Protein AF-A0A3P9Q344-F1 (afdb_monomer_lite)

pLDDT: mean 80.75, std 19.97, range [27.17, 96.75]

Organism: Poecilia reticulata (NCBI:txid8081)

Sequence (178 aa):
MIYHVVVAPCFDKKLEAVREEFYNSLLETRDVDCVLTSKEIYRLMQKRKISVEELGSVPLDHLLGEGGDVALMRHDGRGSEGFLEHVFKHTAKEVFAIDVQEITYKTLRNRDFQEVTLEKDGETLLQFAAIYGFRNIQTLVHRMKKGRLPYQLVEVLSCPGGKPQSCRSGPCPHAAGS

InterPro domains:
  IPR004108 Iron hydrogenase, large subunit, C-terminal [PF02906] (2-162)
  IPR009016 Iron hydrogenase [SSF53920] (2-171)
  IPR050340 Cytosolic Fe-S Cluster Assembly Factor [PTHR11615] (2-162)

Radius of gyration: 21.19 Å; chains: 1; bounding box: 44×65×56 Å

Foldseek 3Di:
DDAAEAEDQDPVVVVVQPDPVQQDPVVRDGPHNYYHYPVNVVVVCVVVVHDPVPDDDDQDDPPPDDDDRVPVDPQPDQAPGNPQVVCVQVCCCPPVVDHDPDWDWDDDPDPQWTKTFDDDPRDTPAIEIGHEAPVRVVVVVVCVVVVHDPHPYYHYYNHGDNHDPPPPPDDDDDPDDD

Structure (mmCIF, N/CA/C/O backbone):
data_AF-A0A3P9Q344-F1
#
_entry.id   AF-A0A3P9Q344-F1
#
loop_
_atom_site.group_PDB
_atom_site.id
_atom_site.type_symbol
_atom_site.label_atom_id
_atom_site.label_alt_id
_atom_site.label_comp_id
_atom_site.label_asym_id
_atom_site.label_entity_id
_atom_site.label_seq_id
_atom_site.pdbx_PDB_ins_code
_atom_site.Cartn_x
_atom_site.Cartn_y
_atom_site.Cartn_z
_atom_site.occupancy
_atom_site.B_iso_or_equiv
_atom_site.auth_seq_id
_atom_site.auth_comp_id
_atom_site.auth_asym_id
_atom_site.auth_atom_id
_atom_site.pdbx_PDB_model_num
ATOM 1 N N . MET A 1 1 ? 13.201 -23.925 -19.927 1.00 74.62 1 MET A N 1
ATOM 2 C CA . MET A 1 1 ? 13.629 -22.996 -18.862 1.00 74.62 1 MET A CA 1
ATOM 3 C C . MET A 1 1 ? 12.765 -21.755 -18.975 1.00 74.62 1 MET A C 1
ATOM 5 O O . MET A 1 1 ? 12.725 -21.177 -20.054 1.00 74.62 1 MET A O 1
ATOM 9 N N . ILE A 1 2 ? 12.014 -21.427 -17.927 1.00 88.06 2 ILE A N 1
ATOM 10 C CA . ILE A 1 2 ? 11.196 -20.209 -17.855 1.00 88.06 2 ILE A CA 1
ATOM 11 C C . ILE A 1 2 ? 12.037 -19.162 -17.125 1.00 88.06 2 ILE A C 1
ATOM 13 O O . ILE A 1 2 ? 12.704 -19.513 -16.159 1.00 88.06 2 ILE A O 1
ATOM 17 N N . TYR A 1 3 ? 12.036 -17.921 -17.613 1.00 91.88 3 TYR A N 1
ATOM 18 C CA . TYR A 1 3 ? 12.684 -16.792 -16.948 1.00 91.88 3 TYR A CA 1
ATOM 19 C C . TYR A 1 3 ? 11.609 -15.777 -16.561 1.00 91.88 3 TYR A C 1
ATOM 21 O O . TYR A 1 3 ? 11.005 -15.144 -17.431 1.00 91.88 3 TYR A O 1
ATOM 29 N N . HIS A 1 4 ? 11.327 -15.667 -15.268 1.00 92.31 4 HIS A N 1
ATOM 30 C CA . HIS A 1 4 ? 10.241 -14.866 -14.729 1.00 92.31 4 HIS A CA 1
ATOM 31 C C . HIS A 1 4 ? 10.712 -13.445 -14.400 1.00 92.31 4 HIS A C 1
ATOM 33 O O . HIS A 1 4 ? 11.531 -13.218 -13.505 1.00 92.31 4 HIS A O 1
ATOM 39 N N . VAL A 1 5 ? 10.161 -12.470 -15.128 1.00 94.56 5 VAL A N 1
ATOM 40 C CA . VA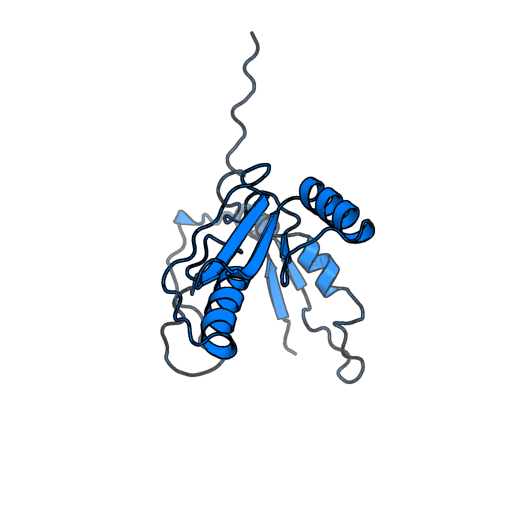L A 1 5 ? 10.453 -11.045 -14.946 1.00 94.56 5 VAL A CA 1
ATOM 41 C C . VAL A 1 5 ? 9.236 -10.328 -14.380 1.00 94.56 5 VAL A C 1
ATOM 43 O O . VAL A 1 5 ? 8.160 -10.367 -14.969 1.00 94.56 5 VAL A O 1
ATOM 46 N N . VAL A 1 6 ? 9.431 -9.598 -13.285 1.00 94.19 6 VAL A N 1
ATOM 47 C CA . VAL A 1 6 ? 8.405 -8.751 -12.670 1.00 94.19 6 VAL A CA 1
ATOM 48 C C . VAL A 1 6 ? 8.725 -7.282 -12.919 1.00 94.19 6 VAL A C 1
ATOM 50 O O . VAL A 1 6 ? 9.839 -6.824 -12.670 1.00 94.19 6 VAL A O 1
ATOM 53 N N . VAL A 1 7 ? 7.733 -6.507 -13.359 1.00 93.75 7 VAL A N 1
ATOM 54 C CA . VAL A 1 7 ? 7.838 -5.043 -13.428 1.00 93.75 7 VAL A CA 1
ATOM 55 C C . VAL A 1 7 ? 7.180 -4.436 -12.192 1.00 93.75 7 VAL A C 1
ATOM 57 O O . VAL A 1 7 ? 5.991 -4.638 -11.962 1.00 93.75 7 VAL A O 1
ATOM 60 N N . ALA A 1 8 ? 7.939 -3.682 -11.398 1.00 90.69 8 ALA A N 1
ATOM 61 C CA . ALA A 1 8 ? 7.471 -3.112 -10.135 1.00 90.69 8 ALA A CA 1
ATOM 62 C C . ALA A 1 8 ? 7.694 -1.589 -10.062 1.00 90.69 8 ALA A C 1
ATOM 64 O O . ALA A 1 8 ? 8.671 -1.069 -10.607 1.00 90.69 8 ALA A O 1
ATOM 65 N N . PRO A 1 9 ? 6.838 -0.835 -9.352 1.00 86.44 9 PRO A N 1
ATOM 66 C CA . PRO A 1 9 ? 7.001 0.613 -9.211 1.00 86.44 9 PRO A CA 1
ATOM 67 C C . PRO A 1 9 ? 8.057 1.012 -8.164 1.00 86.44 9 PRO A C 1
ATOM 69 O O . PRO A 1 9 ? 8.414 2.185 -8.084 1.00 86.44 9 PRO A O 1
ATOM 72 N N . CYS A 1 10 ? 8.566 0.068 -7.365 1.00 83.75 10 CYS A N 1
ATOM 73 C CA . CYS A 1 10 ? 9.493 0.334 -6.265 1.00 83.75 10 CYS A CA 1
ATOM 74 C C . CYS A 1 10 ? 10.770 -0.512 -6.366 1.00 83.75 10 CYS A C 1
ATOM 76 O O . CYS A 1 10 ? 10.747 -1.648 -6.840 1.00 83.75 10 CYS A O 1
ATOM 78 N N . PHE A 1 11 ? 11.880 0.038 -5.867 1.00 88.62 11 PHE A N 1
ATOM 79 C CA . PHE A 1 11 ? 13.137 -0.691 -5.705 1.00 88.62 11 PHE A CA 1
ATOM 80 C C . PHE A 1 11 ? 13.030 -1.812 -4.662 1.00 88.62 11 PHE A C 1
ATOM 82 O O . PHE A 1 11 ? 13.690 -2.834 -4.812 1.00 88.62 11 PHE A O 1
ATOM 89 N N . ASP A 1 12 ? 12.161 -1.671 -3.659 1.00 89.88 12 ASP A N 1
ATOM 90 C CA . ASP A 1 12 ? 12.003 -2.651 -2.578 1.00 89.88 12 ASP A CA 1
ATOM 91 C C . ASP A 1 12 ? 11.698 -4.061 -3.102 1.00 89.88 12 ASP A C 1
ATOM 93 O O . ASP A 1 12 ? 12.225 -5.035 -2.573 1.00 89.88 12 ASP A O 1
ATOM 97 N N . LYS A 1 13 ? 10.949 -4.187 -4.209 1.00 90.12 13 LYS A N 1
ATOM 98 C CA . LYS A 1 13 ? 10.633 -5.496 -4.802 1.00 90.12 13 LYS A CA 1
ATOM 99 C C . LYS A 1 13 ? 11.870 -6.218 -5.348 1.00 90.12 13 LYS A C 1
ATOM 101 O O . LYS A 1 13 ? 11.898 -7.443 -5.369 1.00 90.12 13 LYS A O 1
ATOM 106 N N . LYS A 1 14 ? 12.922 -5.485 -5.738 1.00 93.38 14 LYS A N 1
ATOM 107 C CA . LYS A 1 14 ? 14.222 -6.082 -6.092 1.00 93.38 14 LYS A CA 1
ATOM 108 C C . LYS A 1 14 ? 14.904 -6.691 -4.879 1.00 93.38 14 LYS A C 1
ATOM 110 O O . LYS A 1 14 ? 15.448 -7.783 -4.979 1.00 93.38 14 LYS A O 1
ATOM 115 N N . LEU A 1 15 ? 14.884 -5.974 -3.755 1.00 93.06 15 LEU A N 1
ATOM 116 C CA . LEU A 1 15 ? 15.450 -6.464 -2.501 1.00 93.06 15 LEU A CA 1
ATOM 117 C C . LEU A 1 15 ? 14.655 -7.659 -1.977 1.00 93.06 15 LEU A C 1
ATOM 119 O O . LEU A 1 15 ? 15.244 -8.593 -1.453 1.00 93.06 15 LEU A O 1
ATOM 123 N N . GLU A 1 16 ? 13.335 -7.651 -2.160 1.00 91.44 16 GLU A N 1
ATOM 124 C CA . GLU A 1 16 ? 12.471 -8.780 -1.831 1.00 91.44 16 GLU A CA 1
ATOM 125 C C . GLU A 1 16 ? 12.816 -10.020 -2.667 1.00 91.44 16 GLU A C 1
ATOM 127 O O . GLU A 1 16 ? 13.036 -11.075 -2.090 1.00 91.44 16 GLU A O 1
ATOM 132 N N . ALA A 1 17 ? 12.960 -9.897 -3.991 1.00 92.94 17 ALA A N 1
ATOM 133 C CA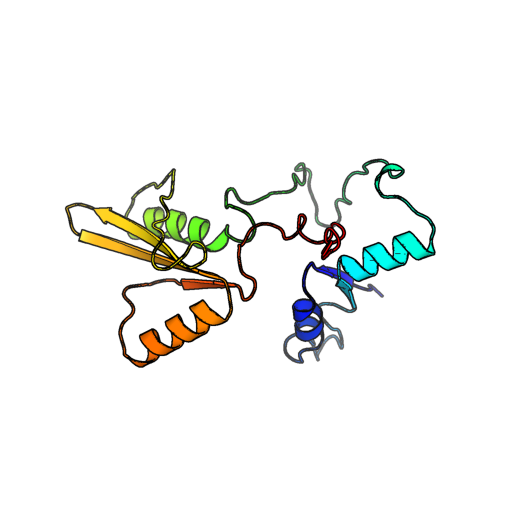 . ALA A 1 17 ? 13.224 -11.033 -4.885 1.00 92.94 17 ALA A CA 1
ATOM 134 C C . ALA A 1 17 ? 14.547 -11.780 -4.605 1.00 92.94 17 ALA A C 1
ATOM 136 O O . ALA A 1 17 ? 14.682 -12.958 -4.939 1.00 92.94 17 ALA A O 1
ATOM 137 N N . VAL A 1 18 ? 15.530 -11.113 -3.991 1.00 93.06 18 VAL A N 1
ATOM 138 C CA . VAL A 1 18 ? 16.823 -11.731 -3.644 1.00 93.06 18 VAL A CA 1
ATOM 139 C C . VAL A 1 18 ? 16.848 -12.359 -2.252 1.00 93.06 18 VAL A C 1
ATOM 141 O O . VAL A 1 18 ? 17.844 -12.983 -1.895 1.00 93.06 18 VAL A O 1
ATOM 144 N N . ARG A 1 19 ? 15.780 -12.222 -1.460 1.00 93.81 19 ARG A N 1
ATOM 145 C CA . ARG A 1 19 ? 15.694 -12.850 -0.138 1.00 93.81 19 ARG A CA 1
ATOM 146 C C . ARG A 1 19 ? 15.696 -14.376 -0.254 1.00 93.81 19 ARG A C 1
ATOM 148 O O . ARG A 1 19 ? 15.203 -14.935 -1.234 1.00 93.81 19 ARG A O 1
ATOM 155 N N . GLU A 1 20 ? 16.269 -15.041 0.743 1.00 93.00 20 GLU A N 1
ATOM 156 C CA . GLU A 1 20 ? 16.400 -16.506 0.764 1.00 93.00 20 GLU A CA 1
ATOM 157 C C . GLU A 1 20 ? 15.043 -17.195 0.938 1.00 93.00 20 GLU A C 1
ATOM 159 O O . GLU A 1 20 ? 14.836 -18.293 0.438 1.00 93.00 20 GLU A O 1
ATOM 164 N N . GLU A 1 21 ? 14.078 -16.522 1.567 1.00 93.62 21 GLU A N 1
ATOM 165 C CA . GLU A 1 21 ? 12.720 -17.036 1.755 1.00 93.62 21 GLU A CA 1
ATOM 166 C C . GLU A 1 21 ? 11.949 -17.238 0.436 1.00 93.62 21 GLU A C 1
ATOM 168 O O . GLU A 1 21 ? 10.970 -17.977 0.427 1.00 93.62 21 GLU A O 1
ATOM 173 N N . PHE A 1 22 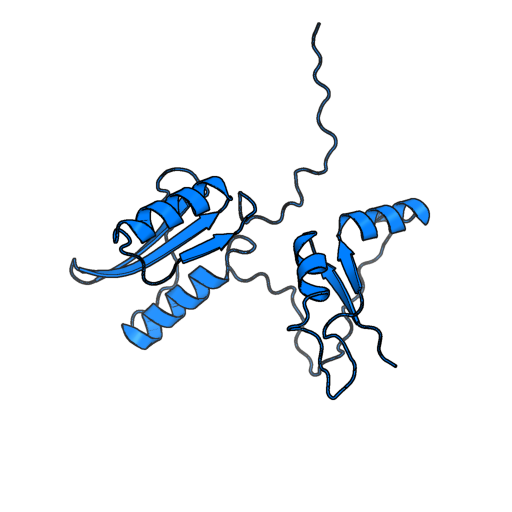? 12.392 -16.618 -0.667 1.00 91.38 22 PHE A N 1
ATOM 174 C CA . PHE A 1 22 ? 11.826 -16.800 -2.016 1.00 91.38 22 PHE A CA 1
ATOM 175 C C . PHE A 1 22 ? 12.702 -17.682 -2.915 1.00 91.38 22 PHE A C 1
ATOM 177 O O . PHE A 1 22 ? 12.562 -17.674 -4.142 1.00 91.38 22 PHE A O 1
ATOM 184 N N . TYR A 1 23 ? 13.654 -18.403 -2.321 1.00 92.31 23 TYR A N 1
ATOM 185 C CA . TYR A 1 23 ? 14.430 -19.423 -3.004 1.00 92.31 23 TYR A CA 1
ATOM 186 C C . TYR A 1 23 ? 13.913 -20.810 -2.626 1.00 92.31 23 TYR A C 1
ATOM 188 O O . TYR A 1 23 ? 13.905 -21.206 -1.461 1.00 92.31 23 TYR A O 1
ATOM 196 N N . ASN A 1 24 ? 13.508 -21.577 -3.631 1.00 91.00 24 ASN A N 1
ATOM 197 C CA . ASN A 1 24 ? 13.102 -22.957 -3.457 1.00 91.00 24 ASN A CA 1
ATOM 198 C C . ASN A 1 24 ? 14.318 -23.874 -3.625 1.00 91.00 24 ASN A C 1
ATOM 200 O O . ASN A 1 24 ? 14.748 -24.153 -4.743 1.00 91.00 24 ASN A O 1
ATOM 204 N N . SER A 1 25 ? 14.850 -24.384 -2.513 1.00 90.62 25 SER A N 1
ATOM 205 C CA . SER A 1 25 ? 16.027 -25.263 -2.532 1.00 90.62 25 SER A CA 1
ATOM 206 C C . SER A 1 25 ? 15.783 -26.632 -3.176 1.00 90.62 25 SER A C 1
ATOM 208 O O . SER A 1 25 ? 16.744 -27.261 -3.594 1.00 90.62 25 SER A O 1
ATOM 210 N N . LEU A 1 26 ? 14.531 -27.105 -3.254 1.00 91.44 26 LEU A N 1
ATOM 211 C CA . LEU A 1 26 ? 14.202 -28.387 -3.897 1.00 91.44 26 LEU A CA 1
ATOM 212 C C . LEU A 1 26 ? 14.189 -28.271 -5.422 1.00 91.44 26 LEU A C 1
ATOM 214 O O . LEU A 1 26 ? 14.553 -29.216 -6.113 1.00 91.44 26 LEU A O 1
ATOM 218 N N . LEU A 1 27 ? 13.731 -27.127 -5.931 1.00 89.12 27 LEU A N 1
ATOM 219 C CA . LEU A 1 27 ? 13.662 -26.846 -7.366 1.00 89.12 27 LEU A CA 1
ATOM 220 C C . LEU A 1 27 ? 14.909 -26.121 -7.885 1.00 89.12 27 LEU A C 1
ATOM 222 O O . LEU A 1 27 ? 15.077 -26.012 -9.093 1.00 89.12 27 LEU A O 1
ATOM 226 N N . GLU A 1 28 ? 15.762 -25.633 -6.982 1.00 90.81 28 GLU A N 1
ATOM 227 C CA . GLU A 1 28 ? 16.906 -24.762 -7.276 1.00 90.81 28 GLU A CA 1
ATOM 228 C C . GLU A 1 28 ? 16.508 -23.493 -8.052 1.00 90.81 28 GLU A C 1
ATOM 230 O O . GLU A 1 28 ? 17.244 -22.984 -8.898 1.00 90.81 28 GLU A O 1
ATOM 235 N N . THR A 1 29 ? 15.320 -22.956 -7.759 1.00 91.38 29 THR A N 1
ATOM 236 C CA . THR A 1 29 ? 14.751 -21.790 -8.449 1.00 91.38 29 THR A CA 1
ATOM 237 C C . THR A 1 29 ? 14.339 -20.694 -7.483 1.00 91.38 29 THR A C 1
ATOM 239 O O . THR A 1 29 ? 13.937 -20.958 -6.350 1.00 91.38 29 THR A O 1
ATOM 242 N N . ARG A 1 30 ? 14.368 -19.448 -7.960 1.00 90.50 30 ARG A N 1
ATOM 243 C CA . ARG A 1 30 ? 13.726 -18.317 -7.283 1.00 90.50 30 ARG A CA 1
ATOM 244 C C . ARG A 1 30 ? 12.313 -18.125 -7.808 1.00 90.50 30 ARG A C 1
ATOM 246 O O . ARG A 1 30 ? 12.042 -18.415 -8.969 1.00 90.50 30 ARG A O 1
ATOM 253 N N . ASP A 1 31 ? 11.449 -17.562 -6.974 1.00 92.25 31 ASP A N 1
ATOM 254 C CA . ASP A 1 31 ? 10.097 -17.188 -7.401 1.00 92.25 31 ASP A CA 1
ATOM 255 C C . ASP A 1 31 ? 10.122 -16.131 -8.514 1.00 92.25 31 ASP A C 1
ATOM 257 O O . ASP A 1 31 ? 9.248 -16.113 -9.379 1.00 92.25 31 ASP A O 1
ATOM 261 N N . VAL A 1 32 ? 11.120 -15.240 -8.503 1.00 92.94 32 VAL A N 1
ATOM 262 C CA . VAL A 1 32 ? 11.320 -14.184 -9.504 1.00 92.94 32 VAL A CA 1
ATOM 263 C C . VAL A 1 32 ? 12.799 -14.108 -9.872 1.00 92.94 32 VAL A C 1
ATOM 265 O O . VAL A 1 32 ? 13.641 -13.872 -9.006 1.00 92.94 32 VAL A O 1
ATOM 268 N N . ASP A 1 33 ? 13.115 -14.239 -11.161 1.00 93.19 33 ASP A N 1
ATOM 269 C CA . ASP A 1 33 ? 14.496 -14.177 -11.651 1.00 93.19 33 ASP A CA 1
ATOM 270 C C . ASP A 1 33 ? 14.993 -12.737 -11.828 1.00 93.19 33 ASP A C 1
ATOM 272 O O . ASP A 1 33 ? 16.178 -12.441 -11.657 1.00 93.19 33 ASP A O 1
ATOM 276 N N . CYS A 1 34 ? 14.094 -11.820 -12.193 1.00 94.56 34 CYS A N 1
ATOM 277 C CA . CYS A 1 34 ? 14.431 -10.420 -12.413 1.00 94.56 34 CYS A CA 1
ATOM 278 C C . CYS A 1 34 ? 13.287 -9.494 -12.026 1.00 94.56 34 CYS A C 1
ATOM 280 O O . CYS A 1 34 ? 12.134 -9.715 -12.388 1.00 94.56 34 CYS A O 1
ATOM 282 N N . VAL A 1 35 ? 13.623 -8.389 -11.365 1.00 96.19 35 VAL A N 1
ATOM 283 C CA . VAL A 1 35 ? 12.685 -7.291 -11.139 1.00 96.19 35 VAL A CA 1
ATOM 284 C C . VAL A 1 35 ? 13.180 -6.061 -11.888 1.00 96.19 35 VAL A C 1
ATOM 286 O O . VAL A 1 35 ? 14.305 -5.609 -11.675 1.00 96.19 35 VAL A O 1
ATOM 289 N N . LEU A 1 36 ? 12.333 -5.488 -12.738 1.00 95.94 36 LEU A N 1
ATOM 290 C CA . LEU A 1 36 ? 12.587 -4.231 -13.435 1.00 95.94 36 LEU A CA 1
ATOM 291 C C . LEU A 1 36 ? 11.710 -3.133 -12.848 1.00 95.94 36 LEU A C 1
ATOM 293 O O . LEU A 1 36 ? 10.499 -3.277 -12.709 1.00 95.94 36 LEU A O 1
ATOM 297 N N . THR A 1 37 ? 12.315 -1.998 -12.520 1.00 94.25 37 THR A N 1
ATOM 298 C CA . THR A 1 37 ? 11.547 -0.824 -12.105 1.00 94.25 37 THR A CA 1
ATOM 299 C C . THR A 1 37 ? 10.937 -0.119 -13.312 1.00 94.25 37 THR A C 1
ATOM 301 O O . THR A 1 37 ? 11.512 -0.134 -14.404 1.00 94.25 37 THR A O 1
ATOM 304 N N . SER A 1 38 ? 9.835 0.612 -13.122 1.00 90.69 38 SER A N 1
ATOM 305 C CA . SER A 1 38 ? 9.261 1.462 -14.183 1.00 90.69 38 SER A CA 1
ATOM 306 C C . SER A 1 38 ? 10.295 2.429 -14.787 1.00 90.69 38 SER A C 1
ATOM 308 O O . SER A 1 38 ? 10.291 2.688 -15.988 1.00 90.69 38 SER A O 1
ATOM 310 N N . LYS A 1 39 ? 11.251 2.908 -13.977 1.00 90.81 39 LYS A N 1
ATOM 311 C CA . LYS A 1 39 ? 12.363 3.762 -14.426 1.00 90.81 39 LYS A CA 1
ATOM 312 C C . LYS A 1 39 ? 13.344 3.031 -15.347 1.00 90.81 39 LYS A C 1
ATOM 314 O O . LYS A 1 39 ? 13.908 3.646 -16.248 1.00 90.81 39 LYS A O 1
ATOM 319 N N . GLU A 1 40 ? 13.591 1.748 -15.114 1.00 94.62 40 GLU A N 1
ATOM 320 C CA . GLU A 1 40 ? 14.475 0.940 -15.960 1.00 94.62 40 GLU A 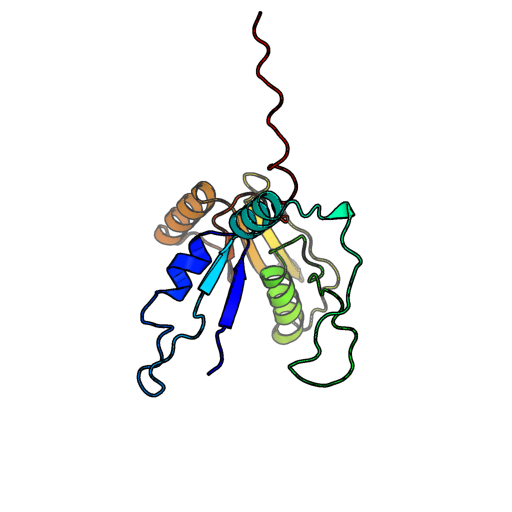CA 1
ATOM 321 C C . GLU A 1 40 ? 13.822 0.589 -17.286 1.00 94.62 40 GLU A C 1
ATOM 323 O O . GLU A 1 40 ? 14.483 0.706 -18.316 1.00 94.62 40 GLU A O 1
ATOM 328 N N . ILE A 1 41 ? 12.525 0.273 -17.269 1.00 94.00 41 ILE A N 1
ATOM 329 C CA . ILE A 1 41 ? 11.729 0.121 -18.491 1.00 94.00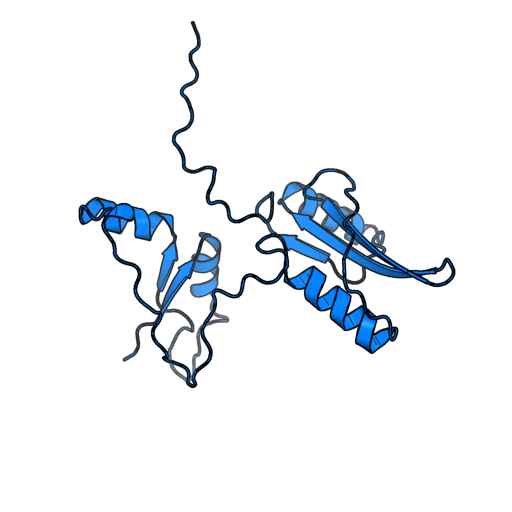 41 ILE A CA 1
ATOM 330 C C . ILE A 1 41 ? 11.774 1.416 -19.304 1.00 94.00 41 ILE A C 1
ATOM 332 O O . ILE A 1 41 ? 12.163 1.394 -20.468 1.00 94.00 41 ILE A O 1
ATOM 336 N N . TYR A 1 42 ? 11.506 2.561 -18.673 1.00 91.69 42 TYR A N 1
ATOM 337 C CA . TYR A 1 42 ? 11.574 3.859 -19.342 1.00 91.69 42 TYR A CA 1
ATOM 338 C C . TYR A 1 42 ? 12.959 4.135 -19.956 1.00 91.69 42 TYR A C 1
ATOM 340 O O . TYR A 1 42 ? 13.071 4.523 -21.117 1.00 91.69 42 TYR A O 1
ATOM 348 N N . ARG A 1 43 ? 14.046 3.861 -19.223 1.00 93.38 43 ARG A N 1
ATOM 349 C CA . ARG A 1 43 ? 15.417 3.993 -19.750 1.00 93.38 43 ARG A CA 1
ATOM 350 C C . ARG A 1 43 ? 15.689 3.056 -20.927 1.00 93.38 43 ARG A C 1
ATOM 352 O O . ARG A 1 43 ? 16.421 3.433 -21.841 1.00 93.38 43 ARG A O 1
ATOM 359 N N . LEU A 1 44 ? 15.144 1.840 -20.909 1.00 93.69 44 LEU A N 1
ATOM 360 C CA . LEU A 1 44 ? 15.272 0.891 -22.012 1.00 93.69 44 LEU A CA 1
ATOM 361 C C . LEU A 1 44 ? 14.548 1.403 -23.264 1.00 93.69 44 LEU A C 1
ATOM 363 O O . LEU A 1 44 ? 15.118 1.341 -24.353 1.00 93.69 44 LEU A O 1
ATOM 367 N N . MET A 1 45 ? 13.352 1.972 -23.101 1.00 92.94 45 MET A N 1
ATOM 368 C CA . MET A 1 45 ? 12.598 2.609 -24.185 1.00 92.94 45 MET A CA 1
ATOM 369 C C . MET A 1 45 ? 13.372 3.781 -24.793 1.00 92.94 45 MET A C 1
ATOM 371 O O . MET A 1 45 ? 13.567 3.820 -26.006 1.00 92.94 45 MET A O 1
ATOM 375 N N . GLN A 1 46 ? 13.925 4.670 -23.958 1.00 93.50 46 GLN A N 1
ATOM 376 C CA . GLN A 1 46 ? 14.750 5.793 -24.419 1.00 93.50 46 GLN A CA 1
ATOM 377 C C . GLN A 1 46 ? 15.969 5.331 -25.228 1.00 93.50 46 GLN A C 1
ATOM 379 O O . GLN A 1 46 ? 16.249 5.875 -26.294 1.00 93.50 46 GLN A O 1
ATOM 384 N N . LYS A 1 47 ? 16.680 4.294 -24.762 1.00 95.19 47 LYS A N 1
ATOM 385 C CA . LYS A 1 47 ? 17.828 3.722 -25.490 1.00 95.19 47 LYS A CA 1
ATOM 386 C C . LYS A 1 47 ? 17.436 3.145 -26.848 1.00 95.19 47 LYS A C 1
ATOM 388 O O . LYS A 1 47 ? 18.228 3.209 -27.783 1.00 95.19 47 LYS A O 1
ATOM 393 N N . ARG A 1 48 ? 16.231 2.582 -26.950 1.00 94.50 48 ARG A N 1
ATOM 394 C CA . ARG A 1 48 ? 15.683 2.021 -28.192 1.00 94.50 48 ARG A CA 1
ATOM 395 C C . ARG A 1 48 ? 14.965 3.055 -29.062 1.00 94.50 48 ARG A C 1
ATOM 397 O O . ARG A 1 48 ? 14.530 2.690 -30.145 1.00 94.50 48 ARG A O 1
ATOM 404 N N . LYS A 1 49 ? 14.882 4.317 -28.617 1.00 93.56 49 LYS A N 1
ATOM 405 C CA . LYS A 1 49 ? 14.139 5.401 -29.280 1.00 93.56 49 LYS A CA 1
ATOM 406 C C . LYS A 1 49 ? 12.668 5.036 -29.524 1.00 93.56 49 LYS A C 1
ATOM 408 O O . LYS A 1 49 ? 12.141 5.307 -30.591 1.00 93.56 49 LYS A O 1
ATOM 413 N N . ILE A 1 50 ? 12.042 4.397 -28.536 1.00 91.56 50 ILE A N 1
ATOM 414 C CA . ILE A 1 50 ? 10.619 4.039 -28.555 1.00 91.56 50 ILE A CA 1
ATOM 415 C C . ILE A 1 50 ? 9.867 5.049 -27.688 1.00 91.56 50 ILE A C 1
ATOM 417 O O . ILE A 1 50 ? 10.194 5.195 -26.506 1.00 91.56 50 ILE A O 1
ATOM 421 N N . SER A 1 51 ? 8.867 5.721 -28.255 1.00 88.12 51 SER A N 1
ATOM 422 C CA . SER A 1 51 ? 7.917 6.555 -27.511 1.00 88.12 51 SER A CA 1
ATOM 423 C C . SER A 1 51 ? 6.679 5.732 -27.124 1.00 88.12 51 SER A C 1
ATOM 425 O O . SER A 1 51 ? 6.283 4.815 -27.838 1.00 88.12 51 SER A O 1
ATOM 427 N N . VAL A 1 52 ? 6.086 6.012 -25.954 1.00 84.06 52 VAL A N 1
ATOM 428 C CA . VAL A 1 52 ? 4.861 5.313 -25.500 1.00 84.06 52 VAL A CA 1
ATOM 429 C C . VAL A 1 52 ? 3.686 5.675 -26.408 1.00 84.06 52 VAL A C 1
ATOM 431 O O . VAL A 1 52 ? 2.829 4.843 -26.676 1.00 84.06 52 VAL A O 1
ATOM 434 N N . GLU A 1 53 ? 3.673 6.911 -26.895 1.00 85.38 53 GLU A N 1
ATOM 435 C CA . GLU A 1 53 ? 2.643 7.482 -27.758 1.00 85.38 53 GLU A CA 1
ATOM 436 C C . GLU A 1 53 ? 2.594 6.806 -29.140 1.00 85.38 53 GLU A C 1
ATOM 438 O O . GLU A 1 53 ? 1.552 6.804 -29.790 1.00 85.38 53 GLU A O 1
ATOM 443 N N . GLU A 1 54 ? 3.707 6.211 -29.574 1.00 83.88 54 GLU A N 1
ATOM 444 C CA . GLU A 1 54 ? 3.833 5.477 -30.840 1.00 83.88 54 GLU A CA 1
ATOM 445 C C . GLU A 1 54 ? 3.386 4.008 -30.730 1.00 83.88 54 GLU A C 1
ATOM 447 O O . GLU A 1 54 ? 3.258 3.319 -31.744 1.00 83.88 54 GLU A O 1
ATOM 452 N N . LEU A 1 55 ? 3.157 3.504 -29.512 1.00 84.12 55 LEU A N 1
ATOM 453 C CA . LEU A 1 55 ? 2.769 2.116 -29.279 1.00 84.12 55 LEU A CA 1
ATOM 454 C C . LEU A 1 55 ? 1.247 1.954 -29.346 1.00 84.12 55 LEU A C 1
ATOM 456 O O . LEU A 1 55 ? 0.496 2.578 -28.597 1.00 84.12 55 LEU A O 1
ATOM 460 N N . GLY A 1 56 ? 0.790 1.047 -30.210 1.00 84.06 56 GLY A N 1
ATOM 461 C CA . GLY A 1 56 ? -0.593 0.578 -30.191 1.00 84.06 56 GLY A CA 1
ATOM 462 C C . GLY A 1 56 ? -0.887 -0.227 -28.923 1.00 84.06 56 GLY A C 1
ATOM 463 O O . GLY A 1 56 ? -0.038 -0.980 -28.443 1.00 84.06 56 GLY A O 1
ATOM 464 N N . SER A 1 57 ? -2.102 -0.089 -28.387 1.00 83.81 57 SER A N 1
ATOM 465 C CA . SER A 1 57 ? -2.573 -0.962 -27.310 1.00 83.81 57 SER A CA 1
ATOM 466 C C . SER A 1 57 ? -2.733 -2.386 -27.841 1.00 83.81 57 SER A C 1
ATOM 468 O O . SER A 1 57 ? -3.312 -2.598 -28.906 1.00 83.81 57 SER A O 1
ATOM 470 N N . VAL A 1 58 ? -2.208 -3.352 -27.094 1.00 84.81 58 VAL A N 1
ATOM 471 C CA . VAL A 1 58 ? -2.338 -4.783 -27.376 1.00 84.81 58 VAL A CA 1
ATOM 472 C C . VAL A 1 58 ? -2.991 -5.470 -26.175 1.00 84.81 58 VAL A C 1
ATOM 474 O O . VAL A 1 58 ? -2.764 -5.032 -25.041 1.00 84.81 58 VAL A O 1
ATOM 477 N N . PRO A 1 59 ? -3.814 -6.510 -26.394 1.00 81.00 59 PRO A N 1
ATOM 478 C CA . PRO A 1 59 ? -4.389 -7.281 -25.300 1.00 81.00 59 PRO A CA 1
ATOM 479 C C . PRO A 1 59 ? -3.297 -8.019 -24.514 1.00 81.00 59 PRO A C 1
ATOM 481 O O . PRO A 1 59 ? -2.225 -8.314 -25.041 1.00 81.00 59 PRO A O 1
ATOM 484 N N . LEU A 1 60 ? -3.581 -8.311 -23.244 1.00 78.06 60 LEU A N 1
ATOM 485 C CA . LEU A 1 60 ? -2.712 -9.139 -22.407 1.00 78.06 60 LEU A CA 1
ATOM 486 C C . LEU A 1 60 ? -2.816 -10.615 -22.811 1.00 78.06 60 LEU A C 1
ATOM 488 O O . LEU A 1 60 ? -3.891 -11.090 -23.174 1.00 78.06 60 LEU A O 1
ATOM 492 N N . ASP A 1 61 ? -1.708 -11.346 -22.688 1.00 80.88 61 ASP A N 1
ATOM 493 C CA . ASP A 1 61 ? -1.686 -12.786 -22.939 1.00 80.88 61 ASP A CA 1
ATOM 494 C C . ASP A 1 61 ? -2.507 -13.549 -21.885 1.00 80.88 61 ASP A C 1
ATOM 496 O O . ASP A 1 61 ? -2.352 -13.356 -20.677 1.00 80.88 61 ASP A O 1
ATOM 500 N N . HIS A 1 62 ? -3.343 -14.489 -22.329 1.00 73.19 62 HIS A N 1
ATOM 501 C CA . HIS A 1 62 ? -4.172 -15.330 -21.456 1.00 73.19 62 HIS A CA 1
ATOM 502 C C . HIS A 1 62 ? -3.410 -16.564 -20.938 1.00 73.19 62 HIS A C 1
ATOM 504 O O . HIS A 1 62 ? -3.822 -17.701 -21.158 1.00 73.19 62 HIS A O 1
ATOM 510 N N . LEU A 1 63 ? -2.275 -16.365 -20.262 1.00 62.78 63 LEU A N 1
ATOM 511 C CA . LEU A 1 63 ? -1.391 -17.471 -19.853 1.00 62.78 63 LEU A CA 1
ATOM 512 C C . LEU A 1 63 ? -1.958 -18.374 -18.737 1.00 62.78 63 LEU A C 1
ATOM 514 O O . LEU A 1 63 ? -1.450 -19.478 -18.557 1.00 62.78 63 LEU A O 1
ATOM 518 N N . LEU A 1 64 ? -2.999 -17.947 -18.009 1.00 55.50 64 LEU A N 1
ATOM 519 C CA . LEU A 1 64 ? -3.573 -18.677 -16.861 1.00 55.50 64 LEU A CA 1
ATOM 520 C C . LEU A 1 64 ? -5.068 -19.038 -16.997 1.00 55.50 64 LEU A C 1
ATOM 522 O O . LEU A 1 64 ? -5.726 -19.274 -15.990 1.00 55.50 64 LEU A O 1
ATOM 526 N N . GLY A 1 65 ? -5.586 -19.152 -18.224 1.00 44.69 65 GLY A N 1
ATOM 527 C CA . GLY A 1 65 ? -6.879 -19.799 -18.491 1.00 44.69 65 GLY A CA 1
ATOM 528 C C . GLY A 1 65 ? -8.147 -18.946 -18.294 1.00 44.69 65 GLY A C 1
ATOM 529 O O . GLY A 1 65 ? -8.291 -18.203 -17.334 1.00 44.69 65 GLY A O 1
ATOM 530 N N . GLU A 1 66 ? -9.045 -19.124 -19.269 1.00 44.78 66 GLU A N 1
ATOM 531 C CA . GLU A 1 66 ? -10.456 -18.721 -19.425 1.00 44.78 66 GLU A CA 1
ATOM 532 C C . GLU A 1 66 ? -10.871 -17.254 -19.189 1.00 44.78 66 GLU A C 1
ATOM 534 O O . GLU A 1 66 ? -11.322 -16.844 -18.126 1.00 44.78 66 GLU A O 1
ATOM 539 N N . GLY A 1 67 ? -10.885 -16.496 -20.292 1.00 42.88 67 GLY A N 1
ATOM 540 C CA . GLY A 1 67 ? -12.155 -16.007 -20.854 1.00 42.88 67 GLY A CA 1
ATOM 541 C C . GLY A 1 67 ? -12.909 -14.895 -20.123 1.00 42.88 67 GLY A C 1
ATOM 542 O O . GLY A 1 67 ? -14.011 -14.553 -20.542 1.00 42.88 67 GLY A O 1
ATOM 543 N N . GLY A 1 68 ? -12.347 -14.310 -19.074 1.00 45.38 68 GLY A N 1
ATOM 544 C CA . GLY A 1 68 ? -12.756 -12.999 -18.587 1.00 45.38 68 GLY A CA 1
ATOM 545 C C . GLY A 1 68 ? -11.858 -11.943 -19.207 1.00 45.38 68 GLY A C 1
ATOM 546 O O . GLY A 1 68 ? -10.643 -12.135 -19.263 1.00 45.38 68 GLY A O 1
ATOM 547 N N . ASP A 1 69 ? -12.436 -10.830 -19.658 1.00 44.53 69 ASP A N 1
ATOM 548 C CA . ASP A 1 69 ? -11.689 -9.588 -19.833 1.00 44.53 69 ASP A CA 1
ATOM 549 C C . ASP A 1 69 ? -10.845 -9.436 -18.561 1.00 44.53 69 ASP A C 1
ATOM 551 O O . ASP A 1 69 ? -11.403 -9.296 -17.467 1.00 44.53 69 ASP A O 1
ATOM 555 N N . VAL A 1 70 ? -9.514 -9.569 -18.656 1.00 49.44 70 VAL A N 1
ATOM 556 C CA . VAL A 1 70 ? -8.612 -9.215 -17.552 1.00 49.44 70 VAL A CA 1
ATOM 557 C C . VAL A 1 70 ? -8.630 -7.696 -17.533 1.00 49.44 70 VAL A C 1
ATOM 559 O O . VAL A 1 70 ? -7.644 -7.024 -17.837 1.00 49.44 70 VAL A O 1
ATOM 562 N N . ALA A 1 71 ? -9.815 -7.148 -17.253 1.00 46.41 71 ALA A N 1
ATOM 563 C CA . ALA A 1 71 ? -10.021 -5.775 -16.916 1.00 46.41 71 ALA A CA 1
ATOM 564 C C . ALA A 1 71 ? -8.951 -5.516 -15.877 1.00 46.41 71 ALA A C 1
ATOM 566 O O . ALA A 1 71 ? -8.823 -6.278 -14.914 1.00 46.41 71 ALA A O 1
ATOM 567 N N . LEU A 1 72 ? -8.125 -4.508 -16.136 1.00 52.66 72 LEU A N 1
ATOM 568 C CA . LEU A 1 72 ? -7.186 -3.977 -15.167 1.00 52.66 72 LEU A CA 1
ATOM 569 C C . LEU A 1 72 ? -8.000 -3.646 -13.915 1.00 52.66 72 LEU A C 1
ATOM 571 O O . LEU A 1 72 ? -8.539 -2.547 -13.791 1.00 52.66 72 LEU A O 1
ATOM 575 N N . MET A 1 73 ? -8.147 -4.633 -13.032 1.00 47.84 73 MET A N 1
ATOM 576 C CA . MET A 1 73 ? -8.956 -4.559 -11.835 1.00 47.84 73 MET A CA 1
ATOM 577 C C . MET A 1 73 ? -8.154 -3.702 -10.884 1.00 47.84 73 MET A C 1
ATOM 579 O O . MET A 1 73 ? -7.322 -4.156 -10.102 1.00 47.84 73 MET A O 1
ATOM 583 N N . ARG A 1 74 ? -8.369 -2.398 -11.010 1.00 50.44 74 ARG A N 1
ATOM 584 C CA . ARG A 1 74 ? -8.198 -1.508 -9.885 1.00 50.44 74 ARG A CA 1
ATOM 585 C C . ARG A 1 74 ? -9.245 -1.961 -8.883 1.00 50.44 74 ARG A C 1
ATOM 587 O O . ARG A 1 74 ? -10.431 -1.904 -9.186 1.00 50.44 74 ARG A O 1
ATOM 594 N N . HIS A 1 75 ? -8.810 -2.445 -7.725 1.00 53.34 75 HIS A N 1
ATOM 595 C CA . HIS A 1 75 ? -9.713 -2.495 -6.584 1.00 53.34 75 HIS A CA 1
ATOM 596 C C . HIS A 1 75 ? -10.357 -1.110 -6.433 1.00 53.34 75 HIS A C 1
ATOM 598 O O . HIS A 1 75 ? -9.676 -0.109 -6.664 1.00 53.34 75 HIS A O 1
ATOM 604 N N . ASP A 1 76 ? -11.629 -1.051 -6.030 1.00 51.22 76 ASP A N 1
ATOM 605 C CA . ASP A 1 76 ? -12.374 0.208 -5.828 1.00 51.22 76 ASP A CA 1
ATOM 606 C C . ASP A 1 76 ? -11.691 1.175 -4.835 1.00 51.22 76 ASP A C 1
ATOM 608 O O . ASP A 1 76 ? -12.048 2.350 -4.736 1.00 51.22 76 ASP A O 1
ATOM 612 N N . GLY A 1 77 ? -10.657 0.700 -4.136 1.00 49.44 77 GLY A N 1
ATOM 613 C CA . GLY A 1 77 ? -9.746 1.508 -3.344 1.00 49.44 77 GLY A CA 1
ATOM 614 C C . GLY A 1 77 ? -8.998 2.573 -4.157 1.00 49.44 77 GLY A C 1
ATOM 615 O O . GLY A 1 77 ? -8.695 2.461 -5.347 1.00 49.44 77 GLY A O 1
ATOM 616 N N . ARG A 1 78 ? -8.630 3.647 -3.465 1.00 52.56 78 ARG A N 1
ATOM 617 C CA . ARG A 1 78 ? -7.914 4.812 -3.999 1.00 52.56 78 ARG A CA 1
ATOM 618 C C . ARG A 1 78 ? -6.421 4.514 -4.256 1.00 52.56 78 ARG A C 1
ATOM 620 O O . ARG A 1 78 ? -5.541 5.194 -3.753 1.00 52.56 78 ARG A O 1
ATOM 627 N N . GLY A 1 79 ? -6.103 3.544 -5.113 1.00 58.12 79 GLY A N 1
ATOM 628 C CA . GLY A 1 79 ? -4.723 3.157 -5.451 1.00 58.12 79 GLY A CA 1
ATOM 629 C C . GLY A 1 79 ? -4.290 1.877 -4.736 1.00 58.12 79 GLY A C 1
ATOM 630 O O . GLY A 1 79 ? -5.033 0.905 -4.757 1.00 58.12 79 GLY A O 1
ATOM 631 N N . SER A 1 80 ? -3.112 1.844 -4.101 1.00 54.91 80 SER A N 1
ATOM 632 C CA . SER A 1 80 ? -2.629 0.667 -3.334 1.00 54.91 80 SER A CA 1
ATOM 633 C C . SER A 1 80 ? -3.461 0.371 -2.065 1.00 54.91 80 SER A C 1
ATOM 635 O O . SER A 1 80 ? -3.043 -0.431 -1.239 1.00 54.91 80 SER A O 1
ATOM 637 N N . GLU A 1 81 ? -4.610 1.031 -1.913 1.00 59.88 81 GLU A N 1
ATOM 638 C CA . GLU A 1 81 ? -5.435 1.189 -0.706 1.00 59.88 81 GLU A CA 1
ATOM 639 C C . GLU A 1 81 ? -6.628 0.204 -0.679 1.00 59.88 81 GLU A C 1
ATOM 641 O O . GLU A 1 81 ? -7.611 0.405 0.028 1.00 59.88 81 GLU A O 1
ATOM 646 N N . GLY A 1 82 ? -6.599 -0.847 -1.507 1.00 69.69 82 GLY A N 1
ATOM 647 C CA . GLY A 1 82 ? -7.719 -1.785 -1.640 1.00 69.69 82 GLY A CA 1
ATOM 648 C C . GLY A 1 82 ? -7.807 -2.827 -0.523 1.00 69.69 82 GLY A C 1
ATOM 649 O O . GLY A 1 82 ? -8.878 -3.388 -0.302 1.00 69.69 82 GLY A O 1
ATOM 650 N N . PHE A 1 83 ? -6.704 -3.101 0.183 1.00 84.25 83 PHE A N 1
ATOM 651 C CA . PHE A 1 83 ? -6.667 -4.209 1.137 1.00 84.25 83 PHE A CA 1
ATOM 652 C C . PHE A 1 83 ? -7.429 -3.880 2.419 1.00 84.25 83 PHE A C 1
ATOM 654 O O . PHE A 1 83 ? -8.247 -4.686 2.862 1.00 84.25 83 PHE A O 1
ATOM 661 N N . LEU A 1 84 ? -7.217 -2.684 2.983 1.00 90.62 84 LEU A N 1
ATOM 662 C CA . LEU A 1 84 ? -7.946 -2.250 4.176 1.00 90.62 84 LEU A CA 1
ATOM 663 C C . LEU A 1 84 ? -9.453 -2.259 3.932 1.00 90.62 84 LEU A C 1
ATOM 665 O O . LEU A 1 84 ? -10.189 -2.836 4.728 1.00 90.62 84 LEU A O 1
ATOM 669 N N . GLU A 1 85 ? -9.905 -1.656 2.832 1.00 89.62 85 GLU A N 1
ATOM 670 C CA . GLU A 1 85 ? -11.326 -1.585 2.486 1.00 89.62 85 GLU A CA 1
ATOM 671 C C . GLU A 1 85 ? -11.936 -2.970 2.267 1.00 89.62 85 GLU A C 1
ATOM 673 O O . GLU A 1 85 ? -12.992 -3.269 2.826 1.00 89.62 85 GLU A O 1
ATOM 678 N N . HIS A 1 86 ? -11.249 -3.837 1.519 1.00 89.94 86 HIS A N 1
ATOM 679 C CA . HIS A 1 86 ? -11.702 -5.203 1.289 1.00 89.94 86 HIS A CA 1
ATOM 680 C C . HIS A 1 86 ? -11.865 -5.971 2.606 1.00 89.94 86 HIS A C 1
ATOM 682 O O . HIS A 1 86 ? -12.928 -6.534 2.871 1.00 89.94 86 HIS A O 1
ATOM 688 N N . VAL A 1 87 ? -10.837 -5.965 3.463 1.00 93.06 87 VAL A N 1
ATOM 689 C CA . VAL A 1 87 ? -10.889 -6.669 4.751 1.00 93.06 87 VAL A CA 1
ATOM 690 C C . VAL A 1 87 ? -11.934 -6.044 5.673 1.00 93.06 87 VAL A C 1
ATOM 692 O O . VAL A 1 87 ? -12.628 -6.776 6.373 1.00 93.06 87 VAL A O 1
ATOM 695 N N . PHE A 1 88 ? -12.102 -4.721 5.656 1.00 94.31 88 PHE A N 1
ATOM 696 C CA . PHE A 1 88 ? -13.103 -4.034 6.469 1.00 94.31 88 PHE A CA 1
ATOM 697 C C . PH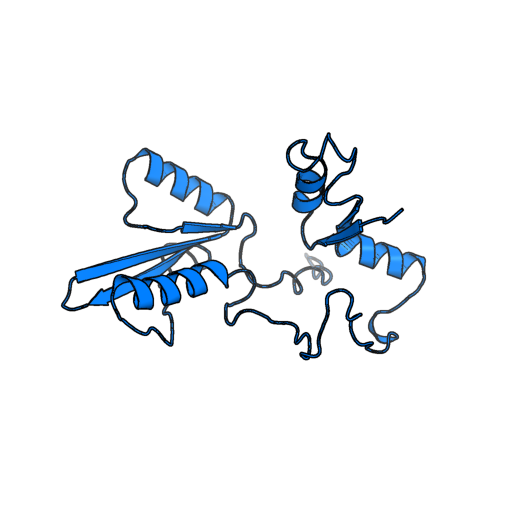E A 1 88 ? -14.527 -4.441 6.081 1.00 94.31 88 PHE A C 1
ATOM 699 O O . PHE A 1 88 ? -15.281 -4.886 6.944 1.00 94.31 88 PHE A O 1
ATOM 706 N N . LYS A 1 89 ? -14.882 -4.359 4.789 1.00 93.62 89 LYS A N 1
ATOM 707 C CA . LYS A 1 89 ? -16.207 -4.765 4.284 1.00 93.62 89 LYS A CA 1
ATOM 708 C C . LYS A 1 89 ? -16.474 -6.244 4.541 1.00 93.62 89 LYS A C 1
ATOM 710 O O . LYS A 1 89 ? -17.546 -6.603 5.022 1.00 93.62 89 LYS A O 1
ATOM 715 N N . HIS A 1 90 ? -15.484 -7.093 4.272 1.00 94.69 90 HIS A N 1
ATOM 716 C CA . HIS A 1 90 ? -15.603 -8.527 4.506 1.00 94.69 90 HIS A CA 1
ATOM 717 C C . HIS A 1 90 ? -15.805 -8.845 5.996 1.00 94.69 90 HIS A C 1
ATOM 719 O O . HIS A 1 90 ? -16.722 -9.579 6.345 1.00 94.69 90 HIS A O 1
ATOM 725 N N . THR A 1 91 ? -15.025 -8.230 6.890 1.00 96.06 91 THR A N 1
ATOM 726 C CA . THR A 1 91 ? -15.153 -8.440 8.343 1.00 96.06 91 THR A CA 1
ATOM 727 C C . THR A 1 91 ? -16.488 -7.912 8.870 1.00 96.06 91 THR A C 1
ATOM 729 O O . THR A 1 91 ? -17.138 -8.585 9.666 1.00 96.06 91 THR A O 1
ATOM 732 N N . ALA A 1 92 ? -16.934 -6.738 8.409 1.00 95.88 92 ALA A N 1
ATOM 733 C CA . ALA A 1 92 ? -18.236 -6.177 8.770 1.00 95.88 92 ALA A CA 1
ATOM 734 C C . ALA A 1 92 ? -19.384 -7.138 8.419 1.00 95.88 92 ALA A C 1
ATOM 736 O O . ALA A 1 92 ? -20.276 -7.375 9.239 1.00 95.88 92 ALA A O 1
ATOM 737 N N . LYS A 1 93 ? -19.315 -7.748 7.232 1.00 96.19 93 LYS A N 1
ATOM 738 C CA . LYS A 1 93 ? -20.317 -8.694 6.748 1.00 96.19 93 LYS A CA 1
ATOM 739 C C . LYS A 1 93 ? -20.274 -10.026 7.494 1.00 96.19 93 LYS A C 1
ATOM 741 O O . LYS A 1 93 ? -21.300 -10.451 8.012 1.00 96.19 93 LYS A O 1
ATOM 746 N N . GLU A 1 94 ? -19.112 -10.666 7.575 1.00 96.75 94 GLU A N 1
ATOM 747 C CA . GLU A 1 94 ? -18.993 -12.023 8.126 1.00 96.75 94 GLU A CA 1
ATOM 748 C C . GLU A 1 94 ? -19.111 -12.062 9.655 1.00 96.75 94 GLU A C 1
ATOM 750 O O . GLU A 1 94 ? -19.696 -12.988 10.208 1.00 96.75 94 GLU A O 1
ATOM 755 N N . VAL A 1 95 ? -18.575 -11.057 10.357 1.00 96.19 95 VAL A N 1
ATOM 756 C CA . VAL A 1 95 ? -18.525 -11.060 11.830 1.00 96.19 95 VAL A CA 1
ATOM 757 C C . VAL A 1 95 ? -19.723 -10.338 12.442 1.00 96.19 95 VAL A C 1
ATOM 759 O O . VAL A 1 95 ? -20.242 -10.773 13.468 1.00 96.19 95 VAL A O 1
ATOM 762 N N . PHE A 1 96 ? -20.179 -9.246 11.824 1.00 95.19 96 PHE A N 1
ATOM 763 C CA . PHE A 1 96 ? -21.227 -8.392 12.395 1.00 95.19 96 PHE A CA 1
ATOM 764 C C . PHE A 1 96 ? -22.549 -8.434 11.624 1.00 95.19 96 PHE A C 1
ATOM 766 O O . PHE A 1 96 ? -23.512 -7.804 12.064 1.00 95.19 96 PHE A O 1
ATOM 773 N N . ALA A 1 97 ? -22.621 -9.174 10.509 1.00 95.69 97 ALA A N 1
ATOM 774 C CA . ALA A 1 97 ? -23.777 -9.212 9.609 1.00 95.69 97 ALA A CA 1
ATOM 775 C C . ALA A 1 97 ? -24.196 -7.816 9.104 1.00 95.69 97 ALA A C 1
ATOM 777 O O . ALA A 1 97 ? -25.380 -7.552 8.889 1.00 95.69 97 ALA A O 1
ATOM 778 N N . ILE A 1 98 ? -23.225 -6.911 8.930 1.00 95.38 98 ILE A N 1
ATOM 779 C CA . ILE A 1 98 ? -23.440 -5.552 8.423 1.00 95.38 98 ILE A CA 1
ATOM 780 C C . ILE A 1 98 ? -22.827 -5.446 7.031 1.00 95.38 98 ILE A C 1
ATOM 782 O O . ILE A 1 98 ? -21.618 -5.588 6.859 1.00 95.38 98 ILE A O 1
ATOM 786 N N . ASP A 1 99 ? -23.665 -5.159 6.040 1.00 94.50 99 ASP A N 1
ATOM 787 C CA . ASP A 1 99 ? -23.217 -4.958 4.667 1.00 94.50 99 ASP A CA 1
ATOM 788 C C . ASP A 1 99 ? -22.814 -3.493 4.439 1.00 94.50 99 ASP A C 1
ATOM 790 O O . ASP A 1 99 ? -23.656 -2.595 4.378 1.00 94.50 99 ASP A O 1
ATOM 794 N N . VAL A 1 100 ? -21.506 -3.243 4.363 1.00 92.31 100 VAL A N 1
ATOM 795 C CA . VAL A 1 100 ? -20.935 -1.898 4.199 1.00 92.31 100 VAL A CA 1
ATOM 796 C C . VAL A 1 100 ? -20.663 -1.632 2.722 1.00 92.31 100 VAL A C 1
ATOM 798 O O . VAL A 1 100 ? -19.716 -2.165 2.146 1.00 92.31 100 VAL A O 1
ATOM 801 N N . GLN A 1 101 ? -21.463 -0.754 2.121 1.00 88.19 101 GLN A N 1
ATOM 802 C CA . GLN A 1 101 ? -21.319 -0.381 0.710 1.00 88.19 101 GLN A CA 1
ATOM 803 C C . GLN A 1 101 ? -20.229 0.680 0.497 1.00 88.19 101 GLN A C 1
ATOM 805 O O . GLN A 1 101 ? -19.381 0.543 -0.386 1.00 88.19 101 GLN A O 1
ATOM 810 N N . GLU A 1 102 ? -20.185 1.698 1.358 1.00 85.81 102 GLU A N 1
ATOM 811 C CA . GLU A 1 102 ? -19.224 2.802 1.285 1.00 85.81 102 GLU A CA 1
ATOM 812 C C . GLU A 1 102 ? -18.458 2.949 2.603 1.00 85.81 102 GLU A C 1
ATOM 814 O O . GLU A 1 102 ? -19.024 2.823 3.689 1.00 85.81 102 GLU A O 1
ATOM 819 N N . ILE A 1 103 ? -17.157 3.227 2.501 1.00 88.25 103 ILE A N 1
ATOM 820 C CA . ILE A 1 103 ? -16.286 3.471 3.648 1.00 88.25 103 ILE A CA 1
ATOM 821 C C . ILE A 1 103 ? -15.958 4.960 3.754 1.00 88.25 103 ILE A C 1
ATOM 823 O O . ILE A 1 103 ? -15.468 5.577 2.809 1.00 88.25 103 ILE A O 1
ATOM 827 N N . THR A 1 104 ? -16.140 5.524 4.949 1.00 88.62 104 THR A N 1
ATOM 828 C CA . THR A 1 104 ? -15.723 6.897 5.255 1.00 88.62 104 THR A CA 1
ATOM 829 C C . THR A 1 104 ? -14.390 6.911 5.994 1.00 88.62 104 THR A C 1
ATOM 831 O O . THR A 1 104 ? -14.271 6.395 7.103 1.00 88.62 104 THR A O 1
ATOM 834 N N . TYR A 1 105 ? -13.395 7.569 5.399 1.00 90.50 105 TYR A N 1
ATOM 835 C CA . TYR A 1 105 ? -12.075 7.750 5.997 1.00 90.50 105 TYR A CA 1
ATOM 836 C C . TYR A 1 105 ? -11.993 9.059 6.781 1.00 90.50 105 TYR A C 1
ATOM 838 O O . TYR A 1 105 ? -12.055 10.156 6.216 1.00 90.50 105 TYR A O 1
ATOM 846 N N . LYS A 1 106 ? -11.751 8.958 8.085 1.00 92.19 106 LYS A N 1
ATOM 847 C CA . LYS A 1 106 ? -11.476 10.102 8.950 1.00 92.19 106 LYS A CA 1
ATOM 848 C C . LYS A 1 106 ? -9.985 10.410 8.946 1.00 92.19 106 LYS A C 1
ATOM 850 O O . LYS A 1 106 ? -9.164 9.594 9.350 1.00 92.19 106 LYS A O 1
ATOM 855 N N . THR A 1 107 ? -9.619 11.612 8.510 1.00 91.75 107 THR A N 1
ATOM 856 C CA . THR A 1 107 ? -8.229 12.080 8.596 1.00 91.75 107 THR A CA 1
ATOM 857 C C . THR A 1 107 ? -7.889 12.412 10.045 1.00 91.75 107 THR A C 1
ATOM 859 O O . THR A 1 107 ? -8.607 13.180 10.682 1.00 91.75 107 THR A O 1
ATOM 862 N N . LEU A 1 108 ? -6.783 11.867 10.554 1.00 86.94 108 LEU A N 1
ATOM 863 C CA . LEU A 1 108 ? -6.274 12.201 11.879 1.00 86.94 108 LEU A CA 1
ATOM 864 C C . LEU A 1 108 ? -5.285 13.368 11.811 1.00 86.94 108 LEU A C 1
ATOM 866 O O . LEU A 1 108 ? -5.658 14.535 11.846 1.00 86.94 108 LEU A O 1
ATOM 870 N N . ARG A 1 109 ? -3.989 13.056 11.742 1.00 82.75 109 ARG A N 1
ATOM 871 C CA . ARG A 1 109 ? -2.907 14.043 11.849 1.00 82.75 109 ARG A CA 1
ATOM 872 C C . ARG A 1 109 ? -2.649 14.762 10.530 1.00 82.75 109 ARG A C 1
ATOM 874 O O . ARG A 1 109 ? -2.269 15.927 10.514 1.00 82.75 109 ARG A O 1
ATOM 881 N N . ASN A 1 110 ? -2.736 14.017 9.440 1.00 86.81 110 ASN A N 1
ATOM 882 C CA . ASN A 1 110 ? -2.493 14.456 8.077 1.00 86.81 110 ASN A CA 1
ATOM 883 C C . ASN A 1 110 ? -3.155 13.447 7.136 1.00 86.81 110 ASN A C 1
ATOM 885 O O . ASN A 1 110 ? -3.597 12.387 7.572 1.00 86.81 110 ASN A O 1
ATOM 889 N N . ARG A 1 111 ? -3.183 13.763 5.842 1.00 86.62 111 ARG A N 1
ATOM 890 C CA . ARG A 1 111 ? -3.837 12.934 4.823 1.00 86.62 111 ARG A CA 1
ATOM 891 C C . ARG A 1 111 ? -3.268 11.511 4.698 1.00 86.62 111 ARG A C 1
ATOM 893 O O . ARG A 1 111 ? -3.947 10.659 4.155 1.00 86.62 111 ARG A O 1
ATOM 900 N N . ASP A 1 112 ? -2.060 11.266 5.200 1.00 88.12 112 ASP A N 1
ATOM 901 C CA . ASP A 1 112 ? -1.385 9.962 5.197 1.00 88.12 112 ASP A CA 1
ATOM 902 C C . ASP A 1 112 ? -1.602 9.186 6.515 1.00 88.12 112 ASP A C 1
ATOM 904 O O . ASP A 1 112 ? -0.910 8.209 6.792 1.00 88.12 112 ASP A O 1
ATOM 908 N N . PHE A 1 113 ? -2.513 9.644 7.375 1.00 91.50 113 PHE A N 1
ATOM 909 C CA . PHE A 1 113 ? -2.951 8.921 8.562 1.00 91.50 113 PHE A CA 1
ATOM 910 C C . PHE A 1 113 ? -4.468 9.050 8.674 1.00 91.50 113 PHE A C 1
ATOM 912 O O . PHE A 1 113 ? -4.991 10.065 9.148 1.00 91.50 113 PHE A O 1
ATOM 919 N N . GLN A 1 114 ? -5.157 8.003 8.233 1.00 91.88 114 GLN A N 1
ATOM 920 C CA . GLN A 1 114 ? -6.609 7.929 8.191 1.00 91.88 114 GLN A CA 1
ATOM 921 C C . GLN A 1 114 ? -7.115 6.751 9.025 1.00 91.88 114 GLN A C 1
ATOM 923 O O . GLN A 1 114 ? -6.419 5.754 9.203 1.00 91.88 114 GLN A O 1
ATOM 928 N N . GLU A 1 115 ? -8.330 6.879 9.535 1.00 93.69 115 GLU A N 1
ATOM 929 C CA . GLU A 1 115 ? -9.041 5.846 10.279 1.00 93.69 115 GLU A CA 1
ATOM 930 C C . GLU A 1 115 ? -10.379 5.549 9.616 1.00 93.69 115 GLU A C 1
ATOM 932 O O . GLU A 1 115 ? -10.998 6.431 9.017 1.00 93.69 115 GLU A O 1
ATOM 937 N N . VAL A 1 116 ? -10.833 4.316 9.788 1.00 94.50 116 VAL A N 1
ATOM 938 C CA . VAL A 1 116 ? -12.164 3.862 9.407 1.00 94.50 116 VAL A CA 1
ATOM 939 C C . VAL A 1 116 ? -12.781 3.180 10.616 1.00 94.50 116 VAL A C 1
ATOM 941 O O . VAL A 1 116 ? -12.132 2.339 11.240 1.00 94.50 116 VAL A O 1
ATOM 944 N N . THR A 1 117 ? -14.030 3.517 10.921 1.00 95.94 117 THR A N 1
ATOM 945 C CA . THR A 1 117 ? -14.746 2.973 12.074 1.00 95.94 117 THR A CA 1
ATOM 946 C C . THR A 1 117 ? -16.094 2.414 11.639 1.00 95.94 117 THR A C 1
ATOM 948 O O . THR A 1 117 ? -16.794 3.037 10.842 1.00 95.94 117 THR A O 1
ATOM 951 N N . LEU A 1 118 ? -16.458 1.250 12.175 1.00 95.38 118 LEU A N 1
ATOM 952 C CA . LEU A 1 118 ? -17.812 0.709 12.134 1.00 95.38 118 LEU A CA 1
ATOM 953 C C . LEU A 1 118 ? -18.451 0.914 13.501 1.00 95.38 118 LEU A C 1
ATOM 955 O O . LEU A 1 118 ? -17.929 0.422 14.502 1.00 95.38 118 LEU A O 1
ATOM 959 N N . GLU A 1 119 ? -19.582 1.607 13.536 1.00 94.38 119 GLU A N 1
ATOM 960 C CA . GLU A 1 119 ? -20.344 1.847 14.759 1.00 94.38 119 GLU A CA 1
ATOM 961 C C . GLU A 1 119 ? -21.754 1.276 14.617 1.00 94.38 119 GLU A C 1
ATOM 963 O O . GLU A 1 119 ? -22.368 1.364 13.551 1.00 94.38 119 GLU A O 1
ATOM 968 N N . LYS A 1 120 ? -22.267 0.690 15.698 1.00 92.44 120 LYS A N 1
ATOM 969 C CA . LYS A 1 120 ? -23.646 0.211 15.802 1.00 92.44 120 LYS A CA 1
ATOM 970 C C . LYS A 1 120 ? -24.132 0.429 17.227 1.00 92.44 120 LYS A C 1
ATOM 972 O O . LYS A 1 120 ? -23.410 0.129 18.168 1.00 92.44 120 LYS A O 1
ATOM 977 N N . ASP A 1 121 ? -25.334 0.978 17.378 1.00 92.31 121 ASP A N 1
ATOM 978 C CA . ASP A 1 121 ? -25.974 1.207 18.682 1.00 92.31 121 ASP A CA 1
ATOM 979 C C . ASP A 1 121 ? -25.114 2.019 19.682 1.00 92.31 121 ASP A C 1
ATOM 981 O O . ASP A 1 121 ? -25.241 1.882 20.894 1.00 92.31 121 ASP A O 1
ATOM 985 N N . GLY A 1 122 ? -24.240 2.898 19.173 1.00 89.94 122 GLY A N 1
ATOM 986 C CA . GLY A 1 122 ? -23.325 3.716 19.980 1.00 89.94 122 GLY A CA 1
ATOM 987 C C . GLY A 1 122 ? -22.024 3.016 20.391 1.00 89.94 122 GLY A C 1
ATOM 988 O O . GLY A 1 122 ? -21.186 3.640 21.041 1.00 89.94 122 GLY A O 1
ATOM 989 N N . GLU A 1 123 ? -21.824 1.760 19.989 1.00 93.00 123 GLU A N 1
ATOM 990 C CA . GLU A 1 123 ? -20.595 1.003 20.220 1.00 93.00 123 GLU A CA 1
ATOM 991 C C . GLU A 1 123 ? -19.738 0.925 18.952 1.00 93.00 123 GLU A C 1
ATOM 993 O O . GLU A 1 123 ? -20.228 0.708 17.841 1.00 93.00 123 GLU A O 1
ATOM 998 N N . THR A 1 124 ? -18.423 1.079 19.121 1.00 94.44 124 THR A N 1
ATOM 999 C CA . THR A 1 124 ? -17.450 0.852 18.050 1.00 94.44 124 THR A CA 1
ATOM 1000 C C . THR A 1 124 ? -17.189 -0.644 17.899 1.00 94.44 124 THR A C 1
ATOM 1002 O O . THR A 1 124 ? -16.568 -1.259 18.763 1.00 94.44 124 THR A O 1
ATOM 1005 N N . LEU A 1 125 ? -17.629 -1.216 16.778 1.00 94.62 125 LEU A N 1
ATOM 1006 C CA . LEU A 1 125 ? -17.468 -2.636 16.460 1.00 94.62 125 LEU A CA 1
ATOM 1007 C C . LEU A 1 125 ? -16.126 -2.941 15.785 1.00 94.62 125 LEU A C 1
ATOM 1009 O O . LEU A 1 125 ? -15.498 -3.957 16.072 1.00 94.62 125 LEU A O 1
ATOM 1013 N N . LEU A 1 126 ? -15.683 -2.058 14.885 1.00 95.50 126 LEU A N 1
ATOM 1014 C CA . LEU A 1 126 ? -14.407 -2.169 14.176 1.00 95.50 126 LEU A CA 1
ATOM 1015 C C . LEU A 1 126 ? -13.746 -0.804 14.075 1.00 95.50 126 LEU A C 1
ATOM 1017 O O . LEU A 1 126 ? -14.412 0.191 13.800 1.00 95.50 126 LEU A O 1
ATOM 1021 N N . GLN A 1 127 ? -12.426 -0.772 14.216 1.00 95.88 127 GLN A N 1
ATOM 1022 C CA . GLN A 1 127 ? -11.625 0.413 13.960 1.00 95.88 127 GLN A CA 1
ATOM 1023 C C . GLN A 1 127 ? -10.324 0.025 13.263 1.00 95.88 127 GLN A C 1
ATOM 1025 O O . GLN A 1 127 ? -9.465 -0.645 13.835 1.00 95.88 127 GLN A O 1
ATOM 1030 N N . PHE A 1 128 ? -10.166 0.436 12.010 1.00 95.81 128 PHE A N 1
ATOM 1031 C CA . PHE A 1 128 ? -8.968 0.186 11.206 1.00 95.81 128 PHE A CA 1
ATOM 1032 C C . PHE A 1 128 ? -8.237 1.503 10.927 1.00 95.81 128 PHE A C 1
ATOM 1034 O O . PHE A 1 128 ? -8.827 2.584 10.999 1.00 95.81 128 PHE A O 1
ATOM 1041 N N . ALA A 1 129 ? -6.950 1.423 10.587 1.00 93.81 129 ALA A N 1
ATOM 1042 C CA . ALA A 1 129 ? -6.157 2.592 10.211 1.00 93.81 129 ALA A CA 1
ATOM 1043 C C . ALA A 1 129 ? -5.345 2.367 8.931 1.00 93.81 129 ALA A C 1
ATOM 1045 O O . ALA A 1 129 ? -4.722 1.322 8.764 1.00 93.81 129 ALA A O 1
ATOM 1046 N N . ALA A 1 130 ? -5.301 3.383 8.071 1.00 91.75 130 ALA A N 1
ATOM 1047 C CA . ALA A 1 130 ? -4.399 3.484 6.928 1.00 91.75 130 ALA A CA 1
ATOM 1048 C C . ALA A 1 130 ? -3.284 4.481 7.260 1.00 91.75 130 ALA A C 1
ATOM 1050 O O . ALA A 1 130 ? -3.549 5.647 7.581 1.00 91.75 130 ALA A O 1
ATOM 1051 N N . ILE A 1 131 ? -2.030 4.025 7.224 1.00 92.00 131 ILE A N 1
ATOM 1052 C CA . ILE A 1 131 ? -0.871 4.807 7.656 1.00 92.00 131 ILE A CA 1
ATOM 1053 C C . ILE A 1 131 ? 0.229 4.768 6.604 1.00 92.00 131 ILE A C 1
ATOM 1055 O O . ILE A 1 131 ? 0.928 3.772 6.422 1.00 92.00 131 ILE A O 1
ATOM 1059 N N . TYR A 1 132 ? 0.445 5.908 5.962 1.00 89.88 132 TYR A N 1
ATOM 1060 C CA . TYR A 1 132 ? 1.414 6.056 4.889 1.00 89.88 132 TYR A CA 1
ATOM 1061 C C . TYR A 1 132 ? 2.582 6.950 5.302 1.00 89.88 132 TYR A C 1
ATOM 1063 O O . TYR A 1 132 ? 2.448 7.900 6.078 1.00 89.88 132 TYR A O 1
ATOM 1071 N N . GLY A 1 133 ? 3.760 6.640 4.770 1.00 89.38 133 GLY A N 1
ATOM 1072 C CA . GLY A 1 133 ? 4.987 7.370 5.042 1.00 89.38 133 GLY A CA 1
ATOM 1073 C C . GLY A 1 133 ? 5.691 6.925 6.326 1.00 89.38 133 GLY A C 1
ATOM 1074 O O . GLY A 1 133 ? 5.112 6.841 7.412 1.00 89.38 133 GLY A O 1
ATOM 1075 N N . PHE A 1 134 ? 7.009 6.749 6.222 1.00 89.25 134 PHE A N 1
ATOM 1076 C CA . PHE A 1 134 ? 7.866 6.282 7.317 1.00 89.25 134 PHE A CA 1
ATOM 1077 C C . PHE A 1 134 ? 7.701 7.065 8.633 1.00 89.25 134 PHE A C 1
ATOM 1079 O O . PHE A 1 134 ? 7.671 6.477 9.711 1.00 89.25 134 PHE A O 1
ATOM 1086 N N . ARG A 1 135 ? 7.509 8.390 8.569 1.00 89.38 135 ARG A N 1
ATOM 1087 C CA . ARG A 1 135 ? 7.292 9.235 9.759 1.00 89.38 135 ARG A CA 1
ATOM 1088 C C . ARG A 1 135 ? 6.024 8.855 10.534 1.00 89.38 135 ARG A C 1
ATOM 1090 O O . ARG A 1 135 ? 6.029 8.850 11.770 1.00 89.38 135 ARG A O 1
ATOM 1097 N N . ASN A 1 136 ? 4.929 8.570 9.829 1.00 91.69 136 ASN A N 1
ATOM 1098 C CA . ASN A 1 136 ? 3.687 8.155 10.474 1.00 91.69 136 ASN A CA 1
ATOM 1099 C C . ASN A 1 136 ? 3.827 6.723 11.020 1.00 91.69 136 ASN A C 1
ATOM 1101 O O . ASN A 1 136 ? 3.417 6.477 12.153 1.00 91.69 136 ASN A O 1
ATOM 1105 N N . ILE A 1 137 ? 4.517 5.830 10.298 1.00 92.19 137 ILE A N 1
ATOM 1106 C CA . ILE A 1 137 ? 4.827 4.463 10.758 1.00 92.19 137 ILE A CA 1
ATOM 1107 C C . ILE A 1 137 ? 5.647 4.482 12.057 1.00 92.19 137 ILE A C 1
ATOM 1109 O O . ILE A 1 137 ? 5.297 3.812 13.025 1.00 92.19 137 ILE A O 1
ATOM 1113 N N . GLN A 1 138 ? 6.693 5.307 12.147 1.00 91.50 138 GLN A N 1
ATOM 1114 C CA . GLN A 1 138 ? 7.465 5.464 13.388 1.00 91.50 138 GLN A CA 1
ATOM 1115 C C . GLN A 1 138 ? 6.587 5.935 14.558 1.00 91.50 138 GLN A C 1
ATOM 1117 O O . GLN A 1 138 ? 6.732 5.467 15.689 1.00 91.50 138 GLN A O 1
ATOM 1122 N N . THR A 1 139 ? 5.642 6.840 14.283 1.00 90.06 139 THR A N 1
ATOM 1123 C CA . THR A 1 139 ? 4.683 7.324 15.286 1.00 90.06 139 THR A CA 1
ATOM 1124 C C . THR A 1 139 ? 3.748 6.199 15.747 1.00 90.06 139 THR A C 1
ATOM 1126 O O . THR A 1 139 ? 3.514 6.065 16.949 1.00 90.06 139 THR A O 1
ATOM 1129 N N . LEU A 1 140 ? 3.246 5.378 14.818 1.00 92.06 140 LEU A N 1
ATOM 1130 C CA . LEU A 1 140 ? 2.430 4.197 15.111 1.00 92.06 140 LEU A CA 1
ATOM 1131 C C . LEU A 1 140 ? 3.185 3.220 16.019 1.00 92.06 140 LEU A C 1
ATOM 1133 O O . LEU A 1 140 ? 2.677 2.857 17.077 1.00 92.06 140 LEU A O 1
ATOM 1137 N N . VAL A 1 141 ? 4.414 2.845 15.650 1.00 92.62 141 VAL A N 1
ATOM 1138 C CA . VAL A 1 141 ? 5.239 1.900 16.420 1.00 92.62 141 VAL A CA 1
ATOM 1139 C C . VAL A 1 141 ? 5.457 2.396 17.850 1.00 92.62 141 VAL A C 1
ATOM 1141 O O . VAL A 1 141 ? 5.381 1.617 18.800 1.00 92.62 141 VAL A O 1
ATOM 1144 N N . HIS A 1 142 ? 5.671 3.701 18.040 1.00 90.81 142 HIS A N 1
ATOM 1145 C CA . HIS A 1 142 ? 5.801 4.282 19.380 1.00 90.81 142 HIS A CA 1
ATOM 1146 C C . HIS A 1 142 ? 4.510 4.190 20.203 1.00 90.81 142 HIS A C 1
ATOM 1148 O O . HIS A 1 142 ? 4.563 3.918 21.402 1.00 90.81 142 HIS A O 1
ATOM 1154 N N . ARG A 1 143 ? 3.342 4.395 19.581 1.00 89.88 143 ARG A N 1
ATOM 1155 C CA . ARG A 1 143 ? 2.035 4.227 20.245 1.00 89.88 143 ARG A CA 1
ATOM 1156 C C . ARG A 1 143 ? 1.767 2.767 20.605 1.00 89.88 143 ARG A C 1
ATOM 1158 O O . ARG A 1 143 ? 1.312 2.498 21.715 1.00 89.88 143 ARG A O 1
ATOM 1165 N N . MET A 1 144 ? 2.131 1.845 19.714 1.00 91.00 144 MET A N 1
ATOM 1166 C CA . MET A 1 144 ? 2.025 0.402 19.934 1.00 91.00 144 MET A CA 1
ATOM 1167 C C . MET A 1 144 ? 2.846 -0.041 21.147 1.00 91.00 144 MET A C 1
ATOM 1169 O O . MET A 1 144 ? 2.320 -0.694 22.040 1.00 91.00 144 MET A O 1
ATOM 1173 N N . LYS A 1 145 ? 4.104 0.412 21.249 1.00 90.94 145 LYS A N 1
ATOM 1174 C CA . LYS A 1 145 ? 4.978 0.130 22.405 1.00 90.94 145 LYS A CA 1
ATOM 1175 C C . LYS A 1 145 ? 4.423 0.641 23.737 1.00 90.94 145 LYS A C 1
ATOM 1177 O O . LYS A 1 145 ? 4.783 0.122 24.785 1.00 90.94 145 LYS A O 1
ATOM 1182 N N . LYS A 1 146 ? 3.562 1.661 23.707 1.00 91.50 146 LYS A N 1
ATOM 1183 C CA . LYS A 1 146 ? 2.891 2.219 24.890 1.00 91.50 146 LYS A CA 1
ATOM 1184 C C . LYS A 1 146 ? 1.545 1.552 25.200 1.00 91.50 146 LYS A C 1
ATOM 1186 O O . LYS A 1 146 ? 0.856 2.027 26.097 1.00 91.50 146 LYS A O 1
ATOM 1191 N N . GLY A 1 147 ? 1.149 0.519 24.449 1.00 85.75 147 GLY A N 1
ATOM 1192 C CA . GLY A 1 147 ? -0.133 -0.172 24.616 1.00 85.75 147 GLY A CA 1
ATOM 1193 C C . GLY A 1 147 ? -1.351 0.672 24.230 1.00 85.75 147 GLY A C 1
ATOM 1194 O O . GLY A 1 147 ? -2.433 0.464 24.764 1.00 85.75 147 GLY A O 1
ATOM 1195 N N . ARG A 1 148 ? -1.186 1.672 23.352 1.00 77.69 148 ARG A N 1
ATOM 1196 C CA . ARG A 1 148 ? -2.248 2.627 22.989 1.00 77.69 148 ARG A CA 1
ATOM 1197 C C . ARG A 1 148 ? -2.613 2.532 21.513 1.00 77.69 148 ARG A C 1
ATOM 1199 O O . ARG A 1 148 ? -2.298 3.449 20.753 1.00 77.69 148 ARG A O 1
ATOM 1206 N N . LEU A 1 149 ? -3.263 1.444 21.108 1.00 87.12 149 LEU A N 1
ATOM 1207 C CA . LEU A 1 149 ? -3.861 1.334 19.777 1.00 87.12 149 LEU A CA 1
ATOM 1208 C C . LEU A 1 149 ? -5.248 0.692 19.864 1.00 87.12 149 LEU A C 1
ATOM 1210 O O . LEU A 1 149 ? -5.340 -0.436 20.335 1.00 87.12 149 LEU A O 1
ATOM 1214 N N . PRO A 1 150 ? -6.305 1.384 19.408 1.00 89.56 150 PRO A N 1
ATOM 1215 C CA . PRO A 1 150 ? -7.651 0.826 19.380 1.00 89.56 150 PRO A CA 1
ATOM 1216 C C . PRO A 1 150 ? -7.923 0.011 18.099 1.00 89.56 150 PRO A C 1
ATOM 1218 O O . PRO A 1 150 ? -9.049 -0.427 17.888 1.00 89.56 150 PRO A O 1
ATOM 1221 N N . TYR A 1 151 ? -6.914 -0.177 17.234 1.00 94.31 151 TYR A N 1
ATOM 1222 C CA . TYR A 1 151 ? -7.100 -0.763 15.907 1.00 94.31 151 TYR A CA 1
ATOM 1223 C C . TYR A 1 151 ? -6.932 -2.279 15.891 1.00 94.31 151 TYR A C 1
ATOM 1225 O O . TYR A 1 151 ? -5.943 -2.792 16.416 1.00 94.31 151 TYR A O 1
ATOM 1233 N N . GLN A 1 152 ? -7.830 -2.977 15.196 1.00 94.19 152 GLN A N 1
ATOM 1234 C CA . GLN A 1 152 ? -7.688 -4.416 14.936 1.00 94.19 152 GLN A CA 1
ATOM 1235 C C . GLN A 1 152 ? -6.814 -4.684 13.703 1.00 94.19 152 GLN A C 1
ATOM 1237 O O . GLN A 1 152 ? -6.122 -5.697 13.645 1.00 94.19 152 GLN A O 1
ATOM 1242 N N . LEU A 1 153 ? -6.806 -3.760 12.737 1.00 94.62 153 LEU A N 1
ATOM 1243 C CA . LEU A 1 153 ? -5.972 -3.827 11.540 1.00 94.62 153 LEU A CA 1
ATOM 1244 C C . LEU A 1 153 ? -5.383 -2.454 11.226 1.00 94.62 153 LEU A C 1
ATOM 1246 O O . LEU A 1 153 ? -6.063 -1.428 11.305 1.00 94.62 153 LEU A O 1
ATOM 1250 N N . VAL A 1 154 ? -4.105 -2.447 10.846 1.00 93.19 154 VAL A N 1
ATOM 1251 C CA . VAL A 1 154 ? -3.414 -1.250 10.370 1.00 93.19 154 VAL A CA 1
ATOM 1252 C C . VAL A 1 154 ? -2.727 -1.563 9.048 1.00 93.19 154 VAL A C 1
ATOM 1254 O O . VAL A 1 154 ? -1.803 -2.372 9.003 1.00 93.19 154 VAL A O 1
ATOM 1257 N N . GLU A 1 155 ? -3.169 -0.914 7.976 1.00 91.31 155 GLU A N 1
ATOM 1258 C CA . GLU A 1 155 ? -2.495 -0.946 6.681 1.00 91.31 155 GLU A CA 1
ATOM 1259 C C . GLU A 1 155 ? -1.351 0.072 6.688 1.00 91.31 155 GLU A C 1
ATOM 1261 O O . GLU A 1 155 ? -1.545 1.241 7.036 1.00 91.31 155 GLU A O 1
ATOM 1266 N N . VAL A 1 156 ? -0.146 -0.368 6.317 1.00 90.81 156 VAL A N 1
ATOM 1267 C CA . VAL A 1 156 ? 1.052 0.478 6.299 1.00 90.81 156 VAL A CA 1
ATOM 1268 C C . VAL A 1 156 ? 1.706 0.491 4.925 1.00 90.81 156 VAL A C 1
ATOM 1270 O O . VAL A 1 156 ? 1.958 -0.559 4.344 1.00 90.81 156 VAL A O 1
ATOM 1273 N N . LEU A 1 157 ? 2.049 1.683 4.430 1.00 86.31 157 LEU A N 1
ATOM 1274 C CA . LEU A 1 157 ? 2.859 1.849 3.217 1.00 86.31 157 LEU A CA 1
ATOM 1275 C C . LEU A 1 157 ? 3.997 2.837 3.476 1.00 86.31 157 LEU A C 1
ATOM 1277 O O . LEU A 1 157 ? 3.797 3.923 4.018 1.00 86.31 157 LEU A O 1
ATOM 1281 N N . SER A 1 158 ? 5.213 2.487 3.062 1.00 82.94 158 SER A N 1
ATOM 1282 C CA . SER A 1 158 ? 6.396 3.333 3.276 1.00 82.94 158 SER A CA 1
ATOM 1283 C C . SER A 1 158 ? 6.357 4.637 2.471 1.00 82.94 158 SER A C 1
ATOM 1285 O O . SER A 1 158 ? 6.904 5.651 2.912 1.00 82.94 158 SER A O 1
ATOM 1287 N N . CYS A 1 159 ? 5.698 4.632 1.310 1.00 78.25 159 CYS A N 1
ATOM 1288 C CA . CYS A 1 159 ? 5.564 5.795 0.439 1.00 78.25 159 CYS A CA 1
ATOM 1289 C C . CYS A 1 159 ? 4.348 6.651 0.844 1.00 78.25 159 CYS A C 1
ATOM 1291 O O . CYS A 1 159 ? 3.257 6.106 0.993 1.00 78.25 159 CYS A O 1
ATOM 1293 N N . PRO A 1 160 ? 4.500 7.978 1.012 1.00 71.50 160 PRO A N 1
ATOM 1294 C CA . PRO A 1 160 ? 3.374 8.867 1.292 1.00 71.50 160 PRO A CA 1
ATOM 1295 C C . PRO A 1 160 ? 2.441 9.003 0.078 1.00 71.50 160 PRO A C 1
ATOM 1297 O O . PRO A 1 160 ? 2.908 9.127 -1.057 1.00 71.50 160 PRO A O 1
ATOM 1300 N N . GLY A 1 161 ? 1.131 9.043 0.341 1.00 62.06 161 GLY A N 1
ATOM 1301 C CA . GLY A 1 161 ? 0.055 9.195 -0.635 1.00 62.06 161 GLY A CA 1
ATOM 1302 C C . GLY A 1 161 ? -0.155 7.988 -1.546 1.00 62.06 161 GLY A C 1
ATOM 1303 O O . GLY A 1 161 ? 0.270 8.058 -2.695 1.00 62.06 161 GLY A O 1
ATOM 1304 N N . GLY A 1 162 ? -0.899 6.974 -1.079 1.00 51.69 162 GLY A N 1
ATOM 1305 C CA . GLY A 1 162 ? -1.255 5.700 -1.741 1.00 51.69 162 GLY A CA 1
ATOM 1306 C C . GLY A 1 162 ? -1.898 5.753 -3.139 1.00 51.69 162 GLY A C 1
ATOM 1307 O O . GLY A 1 162 ? -2.313 4.727 -3.675 1.00 51.69 162 GLY A O 1
ATOM 1308 N N . LYS A 1 163 ? -1.884 6.912 -3.803 1.00 43.88 163 LYS A N 1
ATOM 1309 C CA . LYS A 1 163 ? -2.117 7.051 -5.240 1.00 43.88 163 LYS A CA 1
ATOM 1310 C C . LYS A 1 163 ? -0.930 6.499 -6.042 1.00 43.88 163 LYS A C 1
ATOM 1312 O O . LYS A 1 163 ? 0.218 6.666 -5.624 1.00 43.88 163 LYS A O 1
ATOM 1317 N N . PRO A 1 164 ? -1.164 5.932 -7.242 1.00 40.72 164 PRO A N 1
ATOM 1318 C CA . PRO A 1 164 ? -0.083 5.626 -8.168 1.00 40.72 164 PRO A CA 1
ATOM 1319 C C . PRO A 1 164 ? 0.762 6.884 -8.375 1.00 40.72 164 PRO A C 1
ATOM 1321 O O . PRO A 1 164 ? 0.260 7.950 -8.734 1.00 40.72 164 PRO A O 1
ATOM 1324 N N . GLN A 1 165 ? 2.058 6.766 -8.112 1.00 38.50 165 GLN A N 1
ATOM 1325 C CA . GLN A 1 165 ? 3.034 7.849 -8.176 1.00 38.50 165 GLN A CA 1
ATOM 1326 C C . GLN A 1 165 ? 3.368 8.220 -9.636 1.00 38.50 165 GLN A C 1
ATOM 1328 O O . GLN A 1 165 ? 4.515 8.484 -9.974 1.00 38.50 165 GLN A O 1
ATOM 1333 N N . SER A 1 166 ? 2.370 8.253 -10.523 1.00 36.50 166 SER A N 1
ATOM 1334 C CA . SER A 1 166 ? 2.506 8.607 -11.938 1.00 36.50 166 SER A CA 1
ATOM 1335 C C . SER A 1 166 ? 2.486 10.120 -12.197 1.00 36.50 166 SER A C 1
ATOM 1337 O O . SER A 1 166 ? 2.443 10.534 -13.349 1.00 36.50 166 SER A O 1
ATOM 1339 N N . CYS A 1 167 ? 2.535 10.976 -11.166 1.00 34.03 167 CYS A N 1
ATOM 1340 C CA . CYS A 1 167 ? 2.446 12.436 -11.346 1.00 34.03 167 CYS A CA 1
ATOM 1341 C C . CYS A 1 167 ? 3.544 13.263 -10.646 1.00 34.03 167 CYS A C 1
ATOM 1343 O O . CYS A 1 167 ? 3.328 14.439 -10.368 1.00 34.03 167 CYS A O 1
ATOM 1345 N N . ARG A 1 168 ? 4.731 12.704 -10.359 1.00 36.06 168 ARG A N 1
ATOM 1346 C CA . ARG A 1 168 ? 5.902 13.509 -9.917 1.00 36.06 168 ARG A CA 1
ATOM 1347 C C . ARG A 1 168 ? 7.218 13.201 -10.640 1.00 36.06 168 ARG A C 1
ATOM 1349 O O . ARG A 1 168 ? 8.277 13.595 -10.168 1.00 36.06 168 ARG A O 1
ATOM 1356 N N . SER A 1 169 ? 7.160 12.553 -11.802 1.00 38.53 169 SER A N 1
ATOM 1357 C CA . SER A 1 169 ? 8.294 12.454 -12.733 1.00 38.53 169 SER A CA 1
ATOM 1358 C C . SER A 1 169 ? 8.112 13.317 -13.988 1.00 38.53 169 SER A C 1
ATOM 1360 O O . SER A 1 169 ? 8.698 13.019 -15.023 1.00 38.53 169 SER A O 1
ATOM 1362 N N . GLY A 1 170 ? 7.309 14.383 -13.903 1.00 33.50 170 GLY A N 1
ATOM 1363 C CA . GLY A 1 170 ? 7.475 15.537 -14.788 1.00 33.50 170 GLY A CA 1
ATOM 1364 C C . GLY A 1 170 ? 8.692 16.357 -14.332 1.00 33.50 170 GLY A C 1
ATOM 1365 O O . GLY A 1 170 ? 9.023 16.314 -13.143 1.00 33.50 170 GLY A O 1
ATOM 1366 N N . PRO A 1 171 ? 9.388 17.066 -15.237 1.00 27.17 171 PRO A N 1
ATOM 1367 C CA . PRO A 1 171 ? 10.531 17.892 -14.863 1.00 27.17 171 PRO A CA 1
ATOM 1368 C C . PRO A 1 171 ? 10.114 18.901 -13.785 1.00 27.17 171 PRO A C 1
ATOM 1370 O O . PRO A 1 171 ? 9.082 19.560 -13.911 1.00 27.17 171 PRO A O 1
ATOM 1373 N N . CYS A 1 172 ? 10.904 19.006 -12.711 1.00 29.39 172 CYS A N 1
ATOM 1374 C CA . CYS A 1 172 ? 10.765 20.093 -11.745 1.00 29.39 172 CYS A CA 1
ATOM 1375 C C . CYS A 1 172 ? 10.790 21.424 -12.514 1.00 29.39 172 CYS A C 1
ATOM 1377 O O . CYS A 1 172 ? 11.761 21.647 -13.242 1.00 29.39 172 CYS A O 1
ATOM 1379 N N . PRO A 1 173 ? 9.794 22.320 -12.369 1.00 30.55 173 PRO A N 1
ATOM 1380 C CA . PRO A 1 173 ? 9.963 23.678 -12.851 1.00 30.55 173 PRO A CA 1
ATOM 1381 C C . PRO A 1 173 ? 11.165 24.262 -12.113 1.00 30.55 173 PRO A C 1
ATOM 1383 O O . PRO A 1 173 ? 11.245 24.220 -10.883 1.00 30.55 173 PRO A O 1
ATOM 1386 N N . HIS A 1 174 ? 12.142 24.703 -12.900 1.00 29.48 174 HIS A N 1
ATOM 1387 C CA . HIS A 1 174 ? 13.339 25.364 -12.421 1.00 29.48 174 HIS A CA 1
ATOM 1388 C C . HIS A 1 174 ? 12.968 26.438 -11.398 1.00 29.48 174 HIS A C 1
ATOM 1390 O O . HIS A 1 174 ? 12.082 27.260 -11.629 1.00 29.48 174 HIS A O 1
ATOM 1396 N N . ALA A 1 175 ? 13.679 26.424 -10.274 1.00 32.38 175 ALA A N 1
ATOM 1397 C CA . ALA A 1 175 ? 13.781 27.571 -9.398 1.00 32.38 175 ALA A CA 1
ATOM 1398 C C . ALA A 1 175 ? 14.328 28.747 -10.223 1.00 32.38 175 ALA A C 1
ATOM 1400 O O . ALA A 1 175 ? 15.512 28.777 -10.550 1.00 32.38 175 ALA A O 1
ATOM 1401 N N . ALA A 1 176 ? 13.458 29.682 -10.597 1.00 30.31 176 ALA A N 1
ATOM 1402 C CA . ALA A 1 176 ? 13.863 30.996 -11.065 1.00 30.31 176 ALA A CA 1
ATOM 1403 C C . ALA A 1 176 ? 14.004 31.885 -9.826 1.00 30.31 176 ALA A C 1
ATOM 1405 O O . ALA A 1 176 ? 13.017 32.331 -9.246 1.00 30.31 176 ALA A O 1
ATOM 1406 N N . GLY A 1 177 ? 15.247 32.048 -9.381 1.00 28.66 177 GLY A N 1
ATOM 1407 C CA . GLY A 1 177 ? 15.654 33.108 -8.474 1.00 28.66 177 GLY A CA 1
ATOM 1408 C C . GLY A 1 177 ? 16.474 34.125 -9.256 1.00 28.66 177 GLY A C 1
ATOM 1409 O O . GLY A 1 177 ? 17.618 33.831 -9.590 1.00 28.66 177 GLY A O 1
ATOM 1410 N N . SER A 1 178 ? 15.854 35.270 -9.544 1.00 32.59 178 SER A N 1
ATOM 1411 C CA . SER A 1 178 ? 16.423 36.621 -9.693 1.00 32.59 178 SER A CA 1
ATOM 1412 C C . SER A 1 178 ? 15.305 37.553 -10.138 1.00 32.59 178 SER A C 1
ATOM 1414 O O . SER A 1 178 ? 14.746 37.270 -11.223 1.00 32.59 178 SER A O 1
#

Secondary structure (DSSP, 8-state):
----EEEESSTHHHHHHTSGGGEETTTTEES-SEEEEHHHHHHHHHHHT--STTPPP-PPP-TT-S---------SSSSS-HHHHHHHHHHHHHHH-------PPEE-SSTTEEEEEEEETTEEEEEEEEEESHHHHHHHHHHHHTT----SEEEEESSSS-S-STTS-SPPPP----